Protein AF-A0A6P3RSS9-F1 (afdb_monomer_lite)

Secondary structure (DSSP, 8-state):
-GGGT-PPPPTT-----------SS-PPPPPHHHHHHS-----PPPPHHHHHHHHHHH-TTS-HHHHHHHHHHHHHHTSHHHHHTTPPPP-GGGHHHHHHHHHHT-

InterPro domains:
  IPR039891 von Willebrand factor A domain-containing protein 8 [PTHR21610] (2-103)

Organism: Pteropus vampyrus (NCBI:txid132908)

Structure (mmCIF, N/CA/C/O backbone):
data_AF-A0A6P3RSS9-F1
#
_entry.id   AF-A0A6P3RSS9-F1
#
loop_
_atom_site.group_PDB
_atom_site.id
_atom_site.type_symbol
_atom_site.label_atom_id
_atom_site.label_alt_id
_atom_site.label_comp_id
_atom_site.label_asym_id
_atom_site.label_entity_id
_atom_site.label_seq_id
_atom_site.pdbx_PDB_ins_code
_atom_site.Cartn_x
_atom_site.Cartn_y
_atom_site.Cartn_z
_atom_site.occupancy
_atom_site.B_iso_or_equiv
_atom_site.auth_seq_id
_atom_site.auth_comp_id
_atom_site.auth_asym_id
_atom_site.auth_atom_id
_atom_site.pdbx_PDB_model_num
ATOM 1 N N . MET A 1 1 ? 21.535 -13.529 -32.624 1.00 48.41 1 MET A N 1
ATOM 2 C CA . MET A 1 1 ? 20.374 -13.160 -31.778 1.00 48.41 1 MET A CA 1
ATOM 3 C C . MET A 1 1 ? 19.740 -14.406 -31.150 1.00 48.41 1 MET A C 1
ATOM 5 O O . MET A 1 1 ? 19.185 -14.305 -30.065 1.00 48.41 1 MET A O 1
ATOM 9 N N . ASP A 1 2 ? 19.934 -15.583 -31.757 1.00 52.97 2 ASP A N 1
ATOM 10 C CA . ASP A 1 2 ? 19.407 -16.883 -31.299 1.00 52.97 2 ASP A CA 1
ATOM 11 C C . ASP A 1 2 ? 20.039 -17.417 -30.011 1.00 52.97 2 ASP A C 1
ATOM 13 O O . ASP A 1 2 ? 19.403 -18.147 -29.263 1.00 52.97 2 ASP A O 1
ATOM 17 N N . ALA A 1 3 ? 21.266 -17.003 -29.686 1.00 69.69 3 ALA A N 1
ATOM 18 C CA . ALA A 1 3 ? 21.921 -17.432 -28.452 1.00 69.69 3 ALA A CA 1
ATOM 19 C C . ALA A 1 3 ? 21.234 -16.899 -27.172 1.00 69.69 3 ALA A C 1
ATOM 21 O O . ALA A 1 3 ? 21.531 -17.385 -26.087 1.00 69.69 3 ALA A O 1
ATOM 22 N N . TRP A 1 4 ? 20.391 -15.857 -27.274 1.00 71.75 4 TRP A N 1
ATOM 23 C CA . TRP A 1 4 ? 19.804 -15.143 -26.123 1.00 71.75 4 TRP A CA 1
ATOM 24 C C . TRP A 1 4 ? 18.262 -15.227 -26.087 1.00 71.75 4 TRP A C 1
ATOM 26 O O . TRP A 1 4 ? 17.649 -14.615 -25.218 1.00 71.75 4 TRP A O 1
ATOM 36 N N . ASN A 1 5 ? 17.629 -15.968 -27.013 1.00 79.25 5 ASN A N 1
ATOM 37 C CA . ASN A 1 5 ? 16.167 -16.155 -27.103 1.00 79.25 5 ASN A CA 1
ATOM 38 C C . ASN A 1 5 ? 15.337 -14.853 -27.035 1.00 79.25 5 ASN A C 1
ATOM 40 O O . ASN A 1 5 ? 14.249 -14.817 -26.462 1.00 79.25 5 ASN A O 1
ATOM 44 N N . ILE A 1 6 ? 15.838 -13.765 -27.624 1.00 82.19 6 ILE A N 1
ATOM 45 C CA . ILE A 1 6 ? 15.127 -12.482 -27.644 1.00 82.19 6 ILE A CA 1
ATOM 46 C C . ILE A 1 6 ? 14.111 -12.502 -28.788 1.00 82.19 6 ILE A C 1
ATOM 48 O O . ILE A 1 6 ? 14.485 -12.460 -29.959 1.00 82.19 6 ILE A O 1
ATOM 52 N N . VAL A 1 7 ? 12.825 -12.546 -28.442 1.00 85.25 7 VAL A N 1
ATOM 53 C CA . VAL A 1 7 ? 11.706 -12.550 -29.397 1.00 85.25 7 VAL A CA 1
ATOM 54 C C . VAL A 1 7 ? 11.046 -11.171 -29.436 1.00 85.25 7 VAL A C 1
ATOM 56 O O . VAL A 1 7 ? 10.995 -10.463 -28.428 1.00 85.25 7 VAL A O 1
ATOM 59 N N . ARG A 1 8 ? 10.529 -10.773 -30.606 1.00 86.81 8 ARG A N 1
ATOM 60 C CA . ARG A 1 8 ? 9.741 -9.540 -30.748 1.00 86.81 8 ARG A CA 1
ATOM 61 C C . ARG A 1 8 ? 8.528 -9.591 -29.815 1.00 86.81 8 ARG A C 1
ATOM 63 O O . ARG A 1 8 ? 7.747 -10.537 -29.860 1.00 86.81 8 ARG A O 1
ATOM 70 N N . VAL A 1 9 ? 8.367 -8.553 -29.000 1.00 87.69 9 VAL A N 1
ATOM 71 C CA . VAL A 1 9 ? 7.254 -8.434 -28.057 1.00 87.69 9 VAL A CA 1
ATOM 72 C C . VAL A 1 9 ? 6.036 -7.775 -28.713 1.00 87.69 9 VAL A C 1
ATOM 74 O O . VAL A 1 9 ? 6.163 -7.037 -29.691 1.00 87.69 9 VAL A O 1
ATOM 77 N N . SER A 1 10 ? 4.849 -8.055 -28.174 1.00 93.00 10 SER A N 1
ATOM 78 C CA . SER A 1 10 ? 3.605 -7.376 -28.548 1.00 93.00 10 SER A CA 1
ATOM 79 C C . SER A 1 10 ? 3.674 -5.876 -28.255 1.00 93.00 10 SER A C 1
ATOM 81 O O . SER A 1 10 ? 4.215 -5.465 -27.230 1.00 93.00 10 SER A O 1
ATOM 83 N N . GLU A 1 11 ? 3.048 -5.063 -29.106 1.00 92.88 11 GLU A N 1
ATOM 84 C CA . GLU A 1 11 ? 2.925 -3.609 -28.908 1.00 92.88 11 GLU A CA 1
ATOM 85 C C . GLU A 1 11 ? 2.118 -3.249 -27.649 1.00 92.88 11 GLU A C 1
ATOM 87 O O . GLU A 1 11 ? 2.303 -2.182 -27.074 1.00 92.88 11 GLU A O 1
ATOM 92 N N . ASN A 1 12 ? 1.273 -4.167 -27.167 1.00 94.38 12 ASN A N 1
ATOM 93 C CA . ASN A 1 12 ? 0.466 -3.986 -25.956 1.00 94.38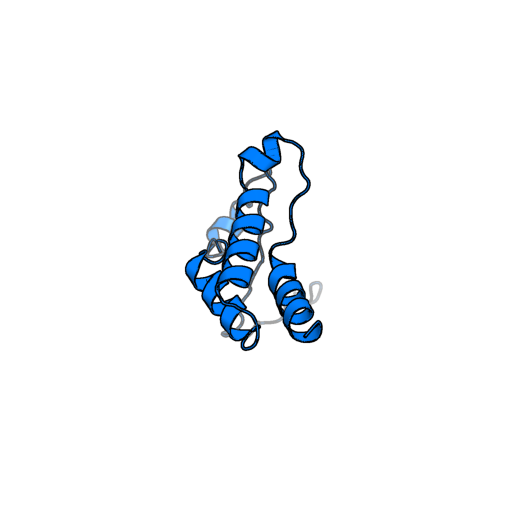 12 ASN A CA 1
ATOM 94 C C . ASN A 1 12 ? 1.150 -4.488 -24.674 1.00 94.38 12 ASN A C 1
ATOM 96 O O . ASN A 1 12 ? 0.522 -4.535 -23.614 1.00 94.38 12 ASN A O 1
ATOM 100 N N . PHE A 1 13 ? 2.411 -4.908 -24.748 1.00 92.19 13 PHE A N 1
ATOM 101 C CA . PHE A 1 13 ? 3.127 -5.426 -23.591 1.00 92.19 13 PHE A CA 1
ATOM 102 C C . PHE A 1 13 ? 3.447 -4.316 -22.586 1.00 92.19 13 PHE A C 1
ATOM 104 O O . PHE A 1 13 ? 4.004 -3.277 -22.937 1.00 92.19 13 PHE A O 1
ATOM 111 N N . ARG A 1 14 ? 3.108 -4.548 -21.314 1.00 91.88 14 ARG A N 1
ATOM 112 C CA . ARG A 1 14 ? 3.363 -3.617 -20.208 1.00 91.88 14 ARG A CA 1
ATOM 113 C C . ARG A 1 14 ? 4.172 -4.312 -19.123 1.00 91.88 14 ARG A C 1
ATOM 115 O O . ARG A 1 14 ? 3.896 -5.459 -18.787 1.00 91.88 14 ARG A O 1
ATOM 122 N N . VAL A 1 15 ? 5.130 -3.591 -18.548 1.00 89.94 15 VAL A N 1
ATOM 123 C CA . VAL A 1 15 ? 5.926 -4.051 -17.404 1.00 89.94 15 VAL A CA 1
ATOM 124 C C . VAL A 1 15 ? 5.503 -3.258 -16.176 1.00 89.94 15 VAL A C 1
ATOM 126 O O . VAL A 1 15 ? 5.512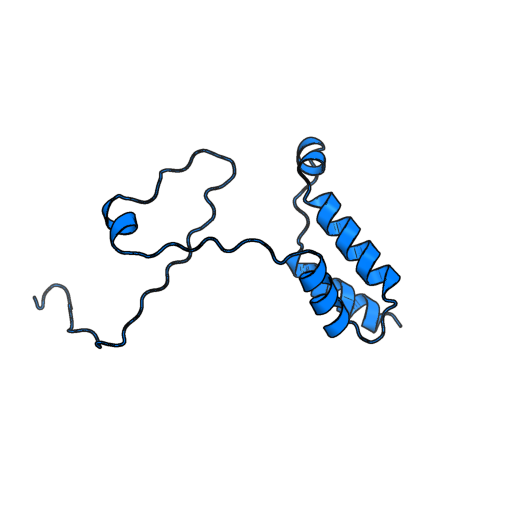 -2.029 -16.204 1.00 89.94 15 VAL A O 1
ATOM 129 N N . ILE A 1 16 ? 5.148 -3.959 -15.101 1.00 89.94 16 ILE A N 1
ATOM 130 C CA . ILE A 1 16 ? 4.887 -3.372 -13.784 1.00 89.94 16 ILE A CA 1
ATOM 131 C C . ILE A 1 16 ? 5.944 -3.922 -12.835 1.00 89.94 16 ILE A C 1
ATOM 133 O O . ILE A 1 16 ? 6.097 -5.135 -12.713 1.00 89.94 16 ILE A O 1
ATOM 137 N N . ALA A 1 17 ? 6.673 -3.028 -12.177 1.00 86.25 17 ALA A N 1
ATOM 138 C CA . ALA A 1 17 ? 7.629 -3.375 -11.138 1.00 86.25 17 ALA A CA 1
ATOM 139 C C . ALA A 1 17 ? 7.114 -2.847 -9.795 1.00 86.25 17 ALA A C 1
ATOM 141 O O . ALA A 1 17 ? 6.688 -1.696 -9.707 1.00 86.25 17 ALA A O 1
ATOM 142 N N . LEU A 1 18 ? 7.155 -3.683 -8.758 1.00 83.56 18 LEU A N 1
ATOM 143 C CA . LEU A 1 18 ? 6.869 -3.268 -7.388 1.00 83.56 18 LEU A CA 1
ATOM 144 C C . LEU A 1 18 ? 8.188 -2.881 -6.726 1.00 83.56 18 LEU A C 1
ATOM 146 O O . LEU A 1 18 ? 9.043 -3.732 -6.483 1.00 83.56 18 LEU A O 1
ATOM 150 N N . GLY A 1 19 ? 8.363 -1.588 -6.466 1.00 74.56 19 GLY A N 1
ATOM 151 C CA . GLY A 1 19 ? 9.442 -1.127 -5.606 1.00 74.56 19 GLY A CA 1
ATOM 152 C C . GLY A 1 19 ? 9.114 -1.507 -4.169 1.00 74.56 19 GLY A C 1
ATOM 153 O O . GLY A 1 19 ? 8.044 -1.163 -3.671 1.00 74.56 19 GLY A O 1
ATOM 154 N N . LEU A 1 20 ? 10.020 -2.209 -3.493 1.00 67.06 20 LEU A N 1
ATOM 155 C CA . LEU A 1 20 ? 9.940 -2.271 -2.041 1.00 67.06 20 LEU A CA 1
ATOM 156 C C . LEU A 1 20 ? 10.233 -0.861 -1.522 1.00 67.06 20 LEU A C 1
ATOM 158 O O . LEU A 1 20 ? 11.206 -0.257 -1.989 1.00 67.06 20 LEU A O 1
ATOM 162 N N . PRO A 1 21 ? 9.440 -0.324 -0.577 1.00 60.91 21 PRO A N 1
ATOM 163 C CA . PRO A 1 21 ? 9.896 0.829 0.170 1.00 60.91 21 PRO A CA 1
ATOM 164 C C . PRO A 1 21 ? 11.232 0.418 0.779 1.00 60.91 21 PRO A C 1
ATOM 166 O O . PRO A 1 21 ? 11.307 -0.518 1.580 1.00 60.91 21 PRO A O 1
ATOM 169 N N . VAL A 1 22 ? 12.306 1.063 0.326 1.00 56.88 22 VAL A N 1
ATOM 170 C CA . VAL A 1 22 ? 13.594 0.961 0.998 1.00 56.88 22 VAL A CA 1
ATOM 171 C C . VAL A 1 22 ? 13.295 1.241 2.473 1.00 56.88 22 VAL A C 1
ATOM 173 O O . VAL A 1 22 ? 12.568 2.199 2.756 1.00 56.88 22 VAL A O 1
ATOM 176 N N . PRO A 1 23 ? 13.726 0.377 3.409 1.00 54.72 23 PRO A N 1
ATOM 177 C CA . PRO A 1 23 ? 13.356 0.525 4.809 1.00 54.72 23 PRO A CA 1
ATOM 178 C C . PRO A 1 23 ? 13.811 1.895 5.337 1.00 54.72 23 PRO A C 1
ATOM 180 O O . PRO A 1 23 ? 14.510 2.640 4.659 1.00 54.72 23 PRO A O 1
ATOM 183 N N . ARG A 1 24 ? 13.488 2.213 6.595 1.00 54.47 24 ARG A N 1
ATOM 184 C CA . ARG A 1 24 ? 13.943 3.421 7.324 1.00 54.47 24 ARG A CA 1
ATOM 185 C C . ARG A 1 24 ? 15.487 3.609 7.388 1.00 54.47 24 ARG A C 1
ATOM 187 O O . ARG A 1 24 ? 15.960 4.474 8.116 1.00 54.47 24 ARG A O 1
ATOM 194 N N . TYR A 1 25 ? 16.267 2.807 6.660 1.00 53.22 25 TYR A N 1
ATOM 195 C CA . TYR A 1 25 ? 17.723 2.808 6.541 1.00 53.22 25 TYR A CA 1
ATOM 196 C C . TYR A 1 25 ? 18.126 3.194 5.114 1.00 53.22 25 TYR A C 1
ATOM 198 O O . TYR A 1 25 ? 17.429 2.843 4.165 1.00 53.22 25 TYR A O 1
ATOM 206 N N . SER A 1 26 ? 19.250 3.892 4.935 1.00 50.34 26 SER A N 1
ATOM 207 C CA . SER A 1 26 ? 19.671 4.355 3.608 1.00 50.34 26 SER A CA 1
ATOM 208 C C . SER A 1 26 ? 19.901 3.176 2.658 1.00 50.34 26 SER A C 1
ATOM 210 O O . SER A 1 26 ? 20.905 2.471 2.758 1.00 50.34 26 SER A O 1
ATOM 212 N N . GLY A 1 27 ? 18.976 2.953 1.733 1.00 59.53 27 GLY A N 1
ATOM 213 C CA . GLY A 1 27 ? 19.212 2.096 0.578 1.00 59.53 27 GLY A CA 1
ATOM 214 C C . GLY A 1 27 ? 19.742 2.892 -0.602 1.00 59.53 27 GLY A C 1
ATOM 215 O O . GLY A 1 27 ? 19.685 4.123 -0.637 1.00 59.53 27 GLY A O 1
ATOM 216 N N . ASN A 1 28 ? 20.256 2.162 -1.586 1.00 59.72 28 ASN A N 1
ATOM 217 C CA . ASN A 1 28 ? 20.732 2.760 -2.821 1.00 59.72 28 ASN A CA 1
ATOM 218 C C . ASN A 1 28 ? 19.540 3.269 -3.646 1.00 59.72 28 ASN A C 1
ATOM 220 O O . ASN A 1 28 ? 18.531 2.565 -3.759 1.00 59.72 28 ASN A O 1
ATOM 224 N N . PRO A 1 29 ? 19.632 4.476 -4.228 1.00 64.00 29 PRO A N 1
ATOM 225 C CA . PRO A 1 29 ? 18.609 4.961 -5.137 1.00 64.00 29 PRO A CA 1
ATOM 226 C C . PRO A 1 29 ? 18.490 4.026 -6.343 1.00 64.00 29 PRO A C 1
ATOM 228 O O . PRO A 1 29 ? 19.453 3.368 -6.733 1.00 64.00 29 PRO A O 1
ATOM 231 N N . LEU A 1 30 ? 17.306 4.010 -6.956 1.00 65.69 30 LEU A N 1
ATOM 232 C CA . LEU A 1 30 ? 17.060 3.265 -8.187 1.00 65.69 30 LEU A CA 1
ATOM 233 C C . LEU A 1 30 ? 18.115 3.630 -9.250 1.00 65.69 30 LEU A C 1
ATOM 235 O O . LEU A 1 30 ? 18.401 4.817 -9.456 1.00 65.69 30 LEU A O 1
ATOM 239 N N . ASP A 1 31 ? 18.663 2.622 -9.931 1.00 68.62 31 ASP A N 1
ATOM 240 C CA . ASP A 1 31 ? 19.720 2.815 -10.923 1.00 68.62 31 ASP A CA 1
ATOM 241 C C . ASP A 1 31 ? 19.291 3.809 -12.024 1.00 68.62 31 ASP A C 1
ATOM 243 O O . ASP A 1 31 ? 18.137 3.778 -12.476 1.00 68.62 31 ASP A O 1
ATOM 247 N N . PRO A 1 32 ? 20.202 4.679 -12.516 1.00 68.06 32 PRO A N 1
ATOM 248 C CA . PRO A 1 32 ? 19.913 5.652 -13.572 1.00 68.06 32 PRO A CA 1
ATOM 249 C C . PRO A 1 32 ? 19.097 5.124 -14.772 1.00 68.06 32 PRO A C 1
ATOM 251 O O . PRO A 1 32 ? 18.156 5.814 -15.166 1.00 68.06 32 PRO A O 1
ATOM 254 N N . PRO A 1 33 ? 19.371 3.928 -15.342 1.00 71.50 33 PRO A N 1
ATOM 255 C CA . PRO A 1 33 ? 18.574 3.378 -16.441 1.00 71.50 33 PRO A CA 1
ATOM 256 C C . PRO A 1 33 ? 17.139 2.995 -16.064 1.00 71.50 33 PRO A C 1
ATOM 258 O O . PRO A 1 33 ? 16.286 2.981 -16.944 1.00 71.50 33 PRO A O 1
ATOM 261 N N . LEU A 1 34 ? 16.846 2.676 -14.801 1.00 68.62 34 LEU A N 1
ATOM 262 C CA . LEU A 1 34 ? 15.483 2.350 -14.374 1.00 68.62 34 LEU A CA 1
ATOM 263 C C . LEU A 1 34 ? 14.667 3.618 -14.112 1.00 68.62 34 LEU A C 1
ATOM 265 O O . LEU A 1 34 ? 13.493 3.665 -14.474 1.00 68.62 34 LEU A O 1
ATOM 269 N N . ARG A 1 35 ? 15.303 4.675 -13.588 1.00 69.12 35 ARG A N 1
ATOM 270 C CA . ARG A 1 35 ? 14.651 5.976 -13.341 1.00 69.12 35 ARG A CA 1
ATOM 271 C C . ARG A 1 35 ? 14.133 6.657 -14.607 1.00 69.12 35 ARG A C 1
ATOM 273 O O . ARG A 1 35 ? 13.182 7.421 -14.523 1.00 69.12 35 ARG A O 1
ATOM 280 N N . SER A 1 36 ? 14.754 6.409 -15.762 1.00 76.06 36 SER A N 1
ATOM 281 C CA . SER A 1 36 ? 14.328 6.992 -17.043 1.00 76.06 36 SER A CA 1
ATOM 282 C C . SER A 1 36 ? 13.392 6.095 -17.855 1.00 76.06 36 SER A C 1
ATOM 284 O O . SER A 1 36 ? 12.713 6.587 -18.754 1.00 76.06 36 SER A O 1
ATOM 286 N N . ARG A 1 37 ? 13.352 4.786 -17.569 1.00 85.00 37 ARG A N 1
ATOM 287 C CA . ARG A 1 37 ? 12.551 3.805 -18.323 1.00 85.00 37 ARG A CA 1
ATOM 288 C C . ARG A 1 37 ? 11.201 3.497 -17.687 1.00 85.00 37 ARG A C 1
ATOM 290 O O . ARG A 1 37 ? 10.310 3.028 -18.388 1.00 85.00 37 ARG A O 1
ATOM 297 N N . PHE A 1 38 ? 11.050 3.750 -16.390 1.00 83.75 38 PHE A N 1
ATOM 298 C CA . PHE A 1 38 ? 9.808 3.524 -15.663 1.00 83.75 38 PHE A CA 1
ATOM 299 C C . PHE A 1 38 ? 9.197 4.841 -15.203 1.00 83.75 38 PHE A C 1
ATOM 301 O O . PHE A 1 38 ? 9.892 5.744 -14.745 1.00 83.75 38 PHE A O 1
ATOM 308 N N . GLN A 1 39 ? 7.872 4.919 -15.283 1.00 84.69 39 GLN A N 1
ATOM 309 C CA . GLN A 1 39 ? 7.111 5.915 -14.541 1.00 84.69 39 GLN A CA 1
ATOM 310 C C . GLN A 1 39 ? 6.892 5.376 -13.129 1.00 84.69 39 GLN A C 1
ATOM 312 O O . GLN A 1 39 ? 6.314 4.302 -12.959 1.00 84.69 39 GLN A O 1
ATOM 317 N N . ALA A 1 40 ? 7.376 6.103 -12.126 1.00 83.19 40 ALA A N 1
ATOM 318 C CA . ALA A 1 40 ? 7.166 5.756 -10.730 1.00 83.19 40 ALA A CA 1
ATOM 319 C C . ALA A 1 40 ? 5.895 6.432 -10.207 1.00 83.19 40 ALA A C 1
ATOM 321 O O . ALA A 1 40 ? 5.642 7.606 -10.484 1.00 83.19 40 ALA A O 1
ATOM 322 N N . ARG A 1 41 ? 5.107 5.684 -9.437 1.00 83.75 41 ARG A N 1
ATOM 323 C CA . ARG A 1 41 ? 3.980 6.211 -8.675 1.00 83.75 41 ARG A CA 1
ATOM 324 C C . ARG A 1 41 ? 4.075 5.680 -7.257 1.00 83.75 41 ARG A C 1
ATOM 326 O O . ARG A 1 41 ? 4.058 4.467 -7.063 1.00 83.75 41 ARG A O 1
ATOM 333 N N . ASP A 1 42 ? 4.100 6.593 -6.297 1.00 81.94 42 ASP A N 1
ATOM 334 C CA . ASP A 1 42 ? 4.016 6.232 -4.890 1.00 81.94 42 ASP A CA 1
ATOM 335 C C . ASP A 1 42 ? 2.571 5.877 -4.536 1.00 81.94 42 ASP A C 1
ATOM 337 O O . ASP A 1 42 ? 1.621 6.599 -4.864 1.00 81.94 42 ASP A O 1
ATOM 341 N N . ILE A 1 43 ? 2.407 4.724 -3.892 1.00 82.62 43 ILE A N 1
ATOM 342 C CA . ILE A 1 43 ? 1.127 4.250 -3.376 1.00 82.62 43 ILE A CA 1
ATOM 343 C C . ILE A 1 43 ? 1.183 4.409 -1.863 1.00 82.62 43 ILE A C 1
ATOM 345 O O . ILE A 1 43 ? 1.878 3.667 -1.172 1.00 82.62 43 ILE A O 1
ATOM 349 N N . TYR A 1 44 ? 0.468 5.412 -1.364 1.00 78.69 44 TYR A N 1
ATOM 350 C CA . TYR A 1 44 ? 0.318 5.630 0.067 1.00 78.69 44 TYR A CA 1
ATOM 351 C C . TYR A 1 44 ? -0.702 4.662 0.661 1.00 78.69 44 TYR A C 1
ATOM 353 O O . TYR A 1 44 ? -1.553 4.111 -0.043 1.00 78.69 44 TYR A O 1
ATOM 361 N N . TYR A 1 45 ? -0.628 4.492 1.979 1.00 77.94 45 TYR A N 1
ATOM 362 C CA . TYR A 1 45 ? -1.656 3.783 2.727 1.00 77.94 45 TYR A CA 1
ATOM 363 C C . TYR A 1 45 ? -3.031 4.424 2.516 1.00 77.94 45 TYR A C 1
ATOM 365 O O . TYR A 1 45 ? -3.153 5.640 2.344 1.00 77.94 45 TYR A O 1
ATOM 373 N N . LEU A 1 46 ? -4.061 3.580 2.546 1.00 84.50 46 LEU A N 1
ATOM 374 C CA . LEU A 1 46 ? -5.449 3.999 2.416 1.00 84.50 46 LEU A CA 1
ATOM 375 C C . LEU A 1 46 ? -5.798 5.001 3.541 1.00 84.50 46 LEU A C 1
ATOM 377 O O . LEU A 1 46 ? -5.497 4.711 4.702 1.00 84.50 46 LEU A O 1
ATOM 381 N N . PRO A 1 47 ? -6.404 6.167 3.241 1.00 87.00 47 PRO A N 1
ATOM 382 C CA . PRO A 1 47 ? -6.794 7.138 4.260 1.00 87.00 47 PRO A CA 1
ATOM 383 C C . PRO A 1 47 ? -7.737 6.536 5.306 1.00 87.00 47 PRO A C 1
ATOM 385 O O . PRO A 1 47 ? -8.536 5.655 4.994 1.00 87.00 47 PRO A O 1
ATOM 388 N N . PHE A 1 48 ? -7.712 7.076 6.529 1.00 87.12 48 PHE A N 1
ATOM 389 C CA . PHE A 1 48 ? -8.530 6.583 7.647 1.00 87.12 48 PHE A CA 1
ATOM 390 C C . PHE A 1 48 ? -10.020 6.461 7.292 1.00 87.12 48 PHE A C 1
ATOM 392 O O . PHE A 1 48 ? -10.666 5.475 7.631 1.00 87.12 48 PHE A O 1
ATOM 399 N N . LYS A 1 49 ? -10.568 7.455 6.581 1.00 89.00 49 LYS A N 1
ATOM 400 C CA . LYS A 1 49 ? -11.976 7.466 6.164 1.00 89.00 49 LYS A CA 1
ATOM 401 C C . LYS A 1 49 ? -12.306 6.285 5.247 1.00 89.00 49 LYS A C 1
ATOM 403 O O . LYS A 1 49 ? -13.291 5.592 5.482 1.00 89.00 49 LYS A O 1
ATOM 408 N N . ASP A 1 50 ? -11.464 6.048 4.250 1.00 89.94 50 ASP A N 1
ATOM 409 C CA . ASP A 1 50 ? -11.679 5.004 3.250 1.00 89.94 50 ASP A CA 1
ATOM 410 C C . ASP A 1 50 ? -11.438 3.611 3.862 1.00 89.94 50 ASP A C 1
ATOM 412 O O . ASP A 1 50 ? -12.153 2.659 3.558 1.00 89.94 50 ASP A O 1
ATOM 416 N N . GLN A 1 51 ? -10.482 3.492 4.796 1.00 89.06 51 GLN A N 1
ATOM 417 C CA . GLN A 1 51 ? -10.297 2.286 5.615 1.00 89.06 51 GLN A CA 1
ATOM 418 C C . GLN A 1 51 ? -11.534 1.984 6.462 1.00 89.06 51 GLN A C 1
ATOM 420 O O . GLN A 1 51 ? -11.956 0.833 6.548 1.00 89.06 51 GLN A O 1
ATOM 425 N N . LEU A 1 52 ? -12.129 3.005 7.079 1.00 89.06 52 LEU A N 1
ATOM 426 C CA . LEU A 1 52 ? -13.322 2.846 7.902 1.00 89.06 52 LEU A CA 1
ATOM 427 C C . LEU A 1 52 ? -14.527 2.400 7.062 1.00 89.06 52 LEU A C 1
ATOM 429 O O . LEU A 1 52 ? -15.240 1.482 7.460 1.00 89.06 52 LEU A O 1
ATOM 433 N N . GLU A 1 53 ? -14.718 3.000 5.886 1.00 89.94 53 GLU A N 1
ATOM 434 C CA . GLU A 1 53 ? -15.769 2.614 4.938 1.00 89.94 53 GLU A CA 1
ATOM 435 C C . GLU A 1 53 ? -15.602 1.162 4.463 1.00 89.94 53 GLU A C 1
ATOM 437 O O . GLU A 1 53 ? -16.566 0.391 4.461 1.00 89.94 53 GLU A O 1
ATOM 442 N N . LEU A 1 54 ? -14.364 0.744 4.172 1.00 88.81 54 LEU A N 1
ATOM 443 C CA . LEU A 1 54 ? -14.050 -0.646 3.849 1.00 88.81 54 LEU A CA 1
ATOM 444 C C . LEU A 1 54 ? -14.406 -1.586 5.010 1.00 88.81 54 LEU A C 1
ATOM 446 O O . LEU A 1 54 ? -15.091 -2.586 4.800 1.00 88.81 54 LEU A O 1
ATOM 450 N N . LEU A 1 55 ? -13.998 -1.267 6.240 1.00 87.50 55 LEU A N 1
ATOM 451 C CA . LEU A 1 55 ? -14.287 -2.107 7.407 1.00 87.50 55 LEU A CA 1
ATOM 452 C C . LEU A 1 55 ? -15.790 -2.180 7.716 1.00 87.50 55 LEU A C 1
ATOM 454 O O . LEU A 1 55 ? -16.279 -3.241 8.106 1.00 87.50 55 LEU A O 1
ATOM 458 N N . TYR A 1 56 ? -16.543 -1.100 7.487 1.00 88.56 56 TYR A N 1
ATOM 459 C CA . TYR A 1 56 ? -18.005 -1.120 7.578 1.00 88.56 56 TYR A CA 1
ATOM 460 C C . TYR A 1 56 ? -18.642 -2.029 6.525 1.00 88.56 56 TYR A C 1
ATOM 462 O O . TYR A 1 56 ? -19.573 -2.762 6.856 1.00 88.56 56 TYR A O 1
ATOM 470 N N . SER A 1 57 ? -18.116 -2.054 5.295 1.00 86.19 57 SER A N 1
ATOM 471 C CA . SER A 1 57 ? -18.603 -2.973 4.255 1.00 86.19 57 SER A CA 1
ATOM 472 C C . SER A 1 57 ? -18.371 -4.451 4.604 1.00 86.19 57 SER A C 1
ATOM 474 O O . SER A 1 57 ? -19.196 -5.302 4.278 1.00 86.19 57 SER A O 1
ATOM 476 N N . VAL A 1 58 ? -17.285 -4.759 5.322 1.00 85.75 58 VAL A N 1
ATOM 477 C CA . VAL A 1 58 ? -16.950 -6.120 5.774 1.00 85.75 58 VAL A CA 1
ATOM 478 C C . VAL A 1 58 ? -17.780 -6.532 6.998 1.00 85.75 58 VAL A C 1
ATOM 480 O O . VAL A 1 58 ? -18.107 -7.707 7.161 1.00 85.75 58 VAL A O 1
ATOM 483 N N . GLY A 1 59 ? -18.125 -5.578 7.867 1.00 78.19 59 GLY A N 1
ATOM 484 C CA . GLY A 1 59 ? -18.715 -5.816 9.185 1.00 78.19 59 GLY A CA 1
ATOM 485 C C . GLY A 1 59 ? -20.137 -5.288 9.372 1.00 78.19 59 GLY A C 1
ATOM 486 O O . GLY A 1 59 ? -20.391 -4.632 10.380 1.00 78.19 59 GLY A O 1
ATOM 487 N N . ALA A 1 60 ? -21.075 -5.594 8.468 1.00 73.44 60 ALA A N 1
ATOM 488 C CA . ALA A 1 60 ? -22.444 -5.045 8.492 1.00 73.44 60 ALA A CA 1
ATOM 489 C C . ALA A 1 60 ? -23.234 -5.271 9.808 1.00 73.44 60 ALA A C 1
ATOM 491 O O . ALA A 1 60 ? -24.173 -4.535 10.097 1.00 73.44 60 ALA A O 1
ATOM 492 N N . ASN A 1 61 ? -22.853 -6.265 10.623 1.00 77.00 61 ASN A N 1
ATOM 493 C CA . ASN A 1 61 ? -23.539 -6.636 11.872 1.00 77.00 61 ASN A CA 1
ATOM 494 C C . ASN A 1 61 ? -22.835 -6.161 13.166 1.00 77.00 61 ASN A C 1
ATOM 496 O O . ASN A 1 61 ? -23.304 -6.474 14.273 1.00 77.00 61 ASN A O 1
ATOM 500 N N . VAL A 1 62 ? -21.714 -5.439 13.053 1.00 81.06 62 VAL A N 1
ATOM 501 C CA . VAL A 1 62 ? -20.912 -4.933 14.184 1.00 81.06 62 VAL A CA 1
ATOM 502 C C . VAL A 1 62 ? -21.242 -3.459 14.438 1.00 81.06 62 VAL A C 1
ATOM 504 O O . VAL A 1 62 ? -21.556 -2.725 13.506 1.00 81.06 62 VAL A O 1
ATOM 507 N N . SER A 1 63 ? -21.189 -3.002 15.699 1.00 83.56 63 SER A N 1
ATOM 508 C CA . SER A 1 63 ? -21.418 -1.580 15.987 1.00 83.56 63 SER A CA 1
ATOM 509 C C . SER A 1 63 ? -20.329 -0.712 15.353 1.00 83.56 63 SER A C 1
ATOM 511 O O . SER A 1 63 ? -19.133 -1.016 15.424 1.00 83.56 63 SER A O 1
ATOM 513 N N . THR A 1 64 ? -20.752 0.395 14.748 1.00 84.12 64 THR A N 1
ATOM 514 C CA . THR A 1 64 ? -19.876 1.341 14.043 1.00 84.12 64 THR A CA 1
ATOM 515 C C . THR A 1 64 ? -18.805 1.940 14.957 1.00 84.12 64 THR A C 1
ATOM 517 O O . THR A 1 64 ? -17.679 2.188 14.522 1.00 84.12 64 THR A O 1
ATOM 520 N N . GLU A 1 65 ? -19.136 2.102 16.238 1.00 88.00 65 GLU A N 1
ATOM 521 C CA . GLU A 1 65 ? -18.254 2.575 17.308 1.00 88.00 65 GLU A CA 1
ATOM 522 C C . GLU A 1 65 ? -17.083 1.619 17.557 1.00 88.00 65 GLU A C 1
ATOM 524 O O . GLU A 1 65 ? -15.937 2.060 17.622 1.00 88.00 65 GLU A O 1
ATOM 529 N N . LYS A 1 66 ? -17.338 0.304 17.645 1.00 86.88 66 LYS A N 1
ATOM 530 C CA . LYS A 1 66 ? -16.287 -0.694 17.903 1.00 86.88 66 LYS A CA 1
ATOM 531 C C . LYS A 1 66 ? -15.299 -0.783 16.747 1.00 86.88 66 LYS A C 1
ATOM 533 O O . LYS A 1 66 ? -14.096 -0.861 16.974 1.00 86.88 66 LYS A O 1
ATOM 538 N N . VAL A 1 67 ? -15.800 -0.743 15.513 1.00 87.94 67 VAL A N 1
ATOM 539 C CA . VAL A 1 67 ? -14.954 -0.751 14.310 1.00 87.94 67 VAL A CA 1
ATOM 540 C C . VAL A 1 67 ? -14.097 0.518 14.246 1.00 87.94 67 VAL A C 1
ATOM 542 O O . VAL A 1 67 ? -12.902 0.431 13.974 1.00 87.94 67 VAL A O 1
ATOM 545 N N . SER A 1 68 ? -14.669 1.682 14.578 1.00 89.62 68 SER A N 1
ATOM 546 C CA . SER A 1 68 ? -13.911 2.936 14.654 1.00 89.62 68 SER A CA 1
ATOM 547 C C . SER A 1 68 ? -12.833 2.899 15.739 1.00 89.62 68 SER A C 1
ATOM 549 O O . SER A 1 68 ? -11.701 3.289 15.469 1.00 89.62 68 SER A O 1
ATOM 551 N N . GLN A 1 69 ? -13.145 2.398 16.938 1.00 90.44 69 GLN A N 1
ATOM 552 C CA . GLN A 1 69 ? -12.169 2.257 18.024 1.00 90.44 69 GLN A CA 1
ATOM 553 C C . GLN A 1 69 ? -11.013 1.330 17.638 1.00 90.44 69 GLN A C 1
ATOM 555 O O . GLN A 1 69 ? -9.856 1.647 17.902 1.00 90.44 69 GLN A O 1
ATOM 560 N N . LEU A 1 70 ? -11.322 0.208 16.987 1.00 88.69 70 LEU A N 1
ATOM 561 C CA . LEU A 1 70 ? -10.335 -0.764 16.529 1.00 88.69 70 LEU A CA 1
ATOM 562 C C . LEU A 1 70 ? -9.405 -0.172 15.460 1.00 88.69 70 LEU A C 1
ATOM 564 O O . LEU A 1 70 ? -8.190 -0.348 15.557 1.00 88.69 70 LEU A O 1
ATOM 568 N N . LEU A 1 71 ? -9.942 0.585 14.497 1.00 89.62 71 LEU A N 1
ATOM 569 C CA . LEU A 1 71 ? -9.120 1.287 13.511 1.00 89.62 71 LEU A CA 1
ATOM 570 C C . LEU A 1 71 ? -8.248 2.364 14.175 1.00 89.62 71 LEU A C 1
ATOM 572 O O . LEU A 1 71 ? -7.040 2.376 13.962 1.00 89.62 71 LEU A O 1
ATOM 576 N N . SER A 1 72 ? -8.821 3.209 15.039 1.00 90.06 72 SER A N 1
ATOM 577 C CA . SER A 1 72 ? -8.078 4.246 15.773 1.00 90.06 72 SER A CA 1
ATOM 578 C C . SER A 1 72 ? -6.937 3.665 16.611 1.00 90.06 72 SER A C 1
ATOM 580 O O . SER A 1 72 ? -5.834 4.217 16.635 1.00 90.06 72 SER A O 1
ATOM 582 N N . PHE A 1 73 ? -7.175 2.527 17.266 1.00 88.38 73 PHE A N 1
ATOM 583 C CA . PHE A 1 73 ? -6.156 1.809 18.026 1.00 88.38 73 PHE A CA 1
ATOM 584 C C . PHE A 1 73 ? -5.019 1.322 17.123 1.00 88.38 73 PHE A C 1
ATOM 586 O O . PHE A 1 73 ? -3.854 1.600 17.402 1.00 88.38 73 PHE A O 1
ATOM 593 N N . ALA A 1 74 ? -5.347 0.657 16.014 1.00 87.94 74 ALA A N 1
ATOM 594 C CA . ALA A 1 74 ? -4.356 0.163 15.064 1.00 87.94 74 ALA A CA 1
ATOM 595 C C . ALA A 1 74 ? -3.524 1.296 14.443 1.00 87.94 74 ALA A C 1
ATOM 597 O O . ALA A 1 74 ? -2.305 1.182 14.353 1.00 87.94 74 ALA A O 1
ATOM 598 N N . THR A 1 75 ? -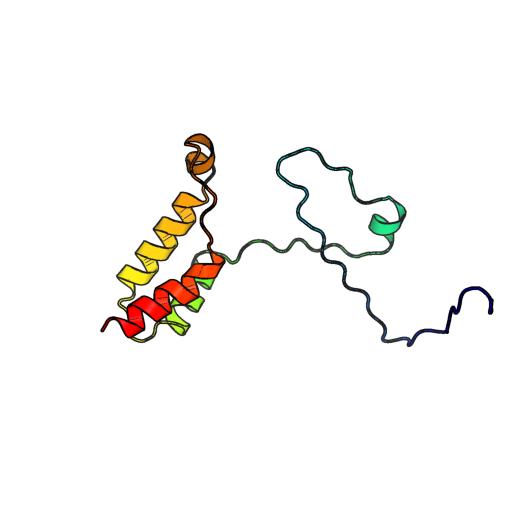4.152 2.418 14.076 1.00 85.81 75 THR A N 1
ATOM 599 C CA . THR A 1 75 ? -3.439 3.594 13.555 1.00 85.81 75 THR A CA 1
ATOM 600 C C . THR A 1 75 ? -2.504 4.196 14.606 1.00 85.81 75 THR A C 1
ATOM 602 O O . THR A 1 75 ? -1.369 4.540 14.284 1.00 85.81 75 THR A O 1
ATOM 605 N N . THR A 1 76 ? -2.938 4.265 15.870 1.00 86.44 76 THR A N 1
ATOM 606 C CA . THR A 1 76 ? -2.100 4.740 16.986 1.00 86.44 76 THR A CA 1
ATOM 607 C C . THR A 1 76 ? -0.903 3.817 17.222 1.00 86.44 76 THR A C 1
ATOM 609 O O . THR A 1 76 ? 0.208 4.285 17.441 1.00 86.44 76 THR A O 1
ATOM 612 N N . LEU A 1 77 ? -1.084 2.499 17.111 1.00 82.81 77 LEU A N 1
ATOM 613 C CA . LEU A 1 77 ? 0.013 1.532 17.231 1.00 82.81 77 LEU A CA 1
ATOM 614 C C . LEU A 1 77 ? 1.011 1.556 16.069 1.00 82.81 77 LEU A C 1
ATOM 616 O O . LEU A 1 77 ? 2.088 0.982 16.186 1.00 82.81 77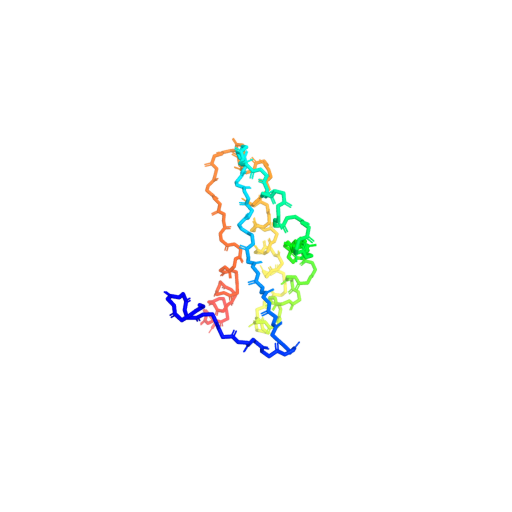 LEU A O 1
ATOM 620 N N . CYS A 1 78 ? 0.665 2.182 14.948 1.00 76.19 78 CYS A N 1
ATOM 621 C CA . CYS A 1 78 ? 1.573 2.372 13.821 1.00 76.19 78 CYS A CA 1
ATOM 622 C C . CYS A 1 78 ? 2.192 3.779 13.794 1.00 76.19 78 CYS A C 1
ATOM 624 O O . CYS A 1 78 ? 2.956 4.090 12.877 1.00 76.19 78 CYS A O 1
ATOM 626 N N . SER A 1 79 ? 1.880 4.630 14.779 1.00 78.94 79 SER A N 1
ATOM 627 C CA . SER A 1 79 ? 2.385 5.999 14.858 1.00 78.94 79 SER A CA 1
ATOM 628 C C . SER A 1 79 ? 3.871 6.044 15.234 1.00 78.94 79 SER A C 1
ATOM 630 O O . SER A 1 79 ? 4.445 5.078 15.745 1.00 78.94 79 SER A O 1
ATOM 632 N N . GLN A 1 80 ? 4.533 7.174 14.990 1.00 67.06 80 GLN A N 1
ATOM 633 C CA . GLN A 1 80 ? 5.969 7.312 15.245 1.00 67.06 80 GLN A CA 1
ATOM 634 C C . GLN A 1 80 ? 6.312 7.185 16.741 1.00 67.06 80 GLN A C 1
ATOM 636 O O . GLN A 1 80 ? 7.369 6.659 17.092 1.00 67.06 80 GLN A O 1
ATOM 641 N N . GLU A 1 81 ? 5.392 7.580 17.621 1.00 73.38 81 GLU A N 1
ATOM 642 C CA . GLU A 1 81 ? 5.516 7.471 19.075 1.00 73.38 81 GLU A CA 1
ATOM 643 C C . GLU A 1 81 ? 5.562 6.007 19.541 1.00 73.38 81 GLU A C 1
ATOM 645 O O . GLU A 1 81 ? 6.361 5.652 20.406 1.00 73.38 81 GLU A O 1
ATOM 650 N N . SER A 1 82 ? 4.769 5.126 18.923 1.00 67.25 82 SER A N 1
ATOM 651 C CA . SER A 1 82 ? 4.777 3.687 19.232 1.00 67.25 82 SER A CA 1
ATOM 652 C C . SER A 1 82 ? 6.115 3.021 18.878 1.00 67.25 82 SER A C 1
ATOM 654 O O . SER A 1 82 ? 6.612 2.171 19.620 1.00 67.25 82 SER A O 1
ATOM 656 N N . SER A 1 83 ? 6.749 3.477 17.788 1.00 66.56 83 SER A N 1
ATOM 657 C CA . SER A 1 83 ? 8.085 3.029 17.385 1.00 66.56 83 SER A CA 1
ATOM 658 C C . SER A 1 83 ? 9.151 3.463 18.397 1.00 66.56 83 SER A C 1
ATOM 660 O O . SER A 1 83 ? 10.107 2.724 18.616 1.00 66.56 83 SER A O 1
ATOM 662 N N . MET A 1 84 ? 8.989 4.629 19.038 1.00 71.50 84 MET A N 1
ATOM 663 C CA . MET A 1 84 ? 9.882 5.073 20.119 1.00 71.50 84 MET A CA 1
ATOM 664 C C . MET A 1 84 ? 9.716 4.242 21.395 1.00 71.50 84 MET A C 1
ATOM 666 O O . MET A 1 84 ? 10.683 4.059 22.129 1.00 71.50 84 MET A O 1
ATOM 670 N N . LEU A 1 85 ? 8.516 3.709 21.644 1.00 78.38 85 LEU A N 1
ATOM 671 C CA . LEU A 1 85 ? 8.237 2.816 22.773 1.00 78.38 85 LEU A CA 1
ATOM 672 C C . LEU A 1 85 ? 8.728 1.371 22.562 1.00 78.38 85 LEU A C 1
ATOM 674 O O . LEU A 1 85 ? 8.607 0.555 23.472 1.00 78.38 85 LEU A O 1
ATOM 678 N N . GLY A 1 86 ? 9.273 1.038 21.387 1.00 73.62 86 GLY A N 1
ATOM 679 C CA . GLY A 1 86 ? 9.749 -0.313 21.077 1.00 73.62 86 GLY A CA 1
ATOM 680 C C . GLY A 1 86 ? 8.630 -1.333 20.845 1.00 73.62 86 GLY A C 1
ATOM 681 O O . GLY A 1 86 ? 8.877 -2.537 20.917 1.00 73.62 86 GLY A O 1
ATOM 682 N N . LEU A 1 87 ? 7.403 -0.875 20.574 1.00 75.81 87 LEU A N 1
ATOM 683 C CA . LEU A 1 87 ? 6.301 -1.765 20.223 1.00 75.81 87 LEU A CA 1
ATOM 684 C C . LEU A 1 87 ? 6.509 -2.351 18.814 1.00 75.81 87 LEU A C 1
ATOM 686 O O . LEU A 1 87 ? 7.006 -1.657 17.920 1.00 75.81 87 LEU A O 1
ATOM 690 N N . PRO A 1 88 ? 6.142 -3.626 18.590 1.00 74.62 88 PRO A N 1
ATOM 691 C CA . PRO A 1 88 ? 6.214 -4.232 17.268 1.00 74.62 88 PRO A CA 1
ATOM 692 C C . PRO A 1 88 ? 5.199 -3.590 16.314 1.00 74.62 88 PRO A C 1
ATOM 694 O O . PRO A 1 88 ? 4.156 -3.092 16.739 1.00 74.62 88 PRO A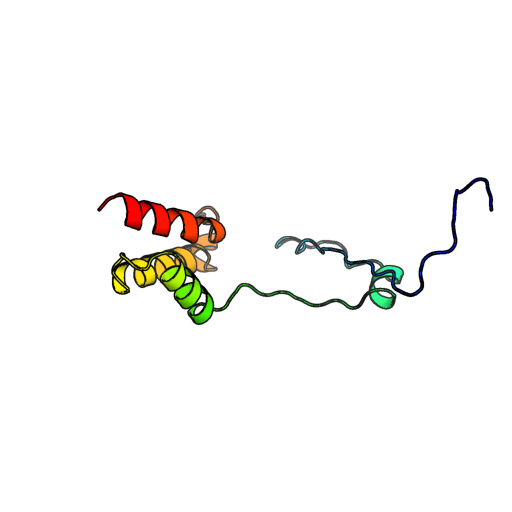 O 1
ATOM 697 N N . ASN A 1 89 ? 5.480 -3.650 15.009 1.00 69.12 89 ASN A N 1
ATOM 698 C CA . ASN A 1 89 ? 4.535 -3.182 13.994 1.00 69.12 89 ASN A CA 1
ATOM 699 C C . ASN A 1 89 ? 3.221 -3.967 14.090 1.00 69.12 89 ASN A C 1
ATOM 701 O O . ASN A 1 89 ? 3.219 -5.199 14.052 1.00 69.12 89 ASN A O 1
ATOM 705 N N . PHE A 1 90 ? 2.106 -3.245 14.173 1.00 79.88 90 PHE A N 1
ATOM 706 C CA . PHE A 1 90 ? 0.780 -3.843 14.166 1.00 79.88 90 PHE A CA 1
ATOM 707 C C . PHE A 1 90 ? 0.327 -4.156 12.723 1.00 79.88 90 PHE A C 1
ATOM 709 O O . PHE A 1 90 ? 0.453 -3.295 11.848 1.00 79.88 90 PHE A O 1
ATOM 716 N N . PRO A 1 91 ? -0.210 -5.360 12.439 1.00 80.31 91 PRO A N 1
ATOM 717 C CA . PRO A 1 91 ? -0.645 -5.732 11.095 1.00 80.31 91 PRO A CA 1
ATOM 718 C C . PRO A 1 91 ? -2.012 -5.110 10.761 1.00 80.31 91 PRO A C 1
ATOM 720 O O . PRO A 1 91 ? -3.060 -5.710 11.003 1.00 80.31 91 PRO A O 1
ATOM 723 N N . LEU A 1 92 ? -1.999 -3.908 10.175 1.00 79.88 92 LEU A N 1
ATOM 724 C CA . LEU A 1 92 ? -3.201 -3.197 9.705 1.00 79.88 92 LEU A CA 1
ATOM 725 C C . LEU A 1 92 ? -4.019 -4.006 8.681 1.00 79.88 92 LEU A C 1
ATOM 727 O O . LEU A 1 92 ? -5.245 -3.924 8.668 1.00 79.88 92 LEU A O 1
ATOM 731 N N . ASP A 1 93 ? -3.369 -4.839 7.870 1.00 80.50 93 ASP A N 1
ATOM 732 C CA . ASP A 1 93 ? -4.048 -5.661 6.857 1.00 80.50 93 ASP A CA 1
ATOM 733 C C . ASP A 1 93 ? -4.964 -6.729 7.481 1.00 80.50 93 ASP A C 1
ATOM 735 O O . ASP A 1 93 ? -5.973 -7.130 6.896 1.00 80.50 93 ASP A O 1
ATOM 739 N N . SER A 1 94 ? -4.661 -7.153 8.712 1.00 84.38 94 SER A N 1
ATOM 740 C CA . SER A 1 94 ? -5.440 -8.152 9.450 1.00 84.38 94 SER A CA 1
ATOM 741 C C . SER A 1 94 ? -6.711 -7.582 10.089 1.00 84.38 94 SER A C 1
ATOM 743 O O . SER A 1 94 ? -7.500 -8.342 10.656 1.00 84.38 94 SER A O 1
ATOM 745 N N . LEU A 1 95 ? -6.953 -6.268 10.004 1.00 86.12 95 LEU A N 1
ATOM 746 C CA . LEU A 1 95 ? -8.143 -5.646 10.593 1.00 86.12 95 LEU A CA 1
ATOM 747 C C . LEU A 1 95 ? -9.447 -6.190 10.006 1.00 86.12 95 LEU A C 1
ATOM 749 O O . LEU A 1 95 ? -10.410 -6.395 10.744 1.00 86.12 95 LEU A O 1
ATOM 753 N N . SER A 1 96 ? -9.465 -6.501 8.710 1.00 86.56 96 SER A N 1
ATOM 754 C CA . SER A 1 96 ? -10.624 -7.114 8.053 1.00 86.56 96 SER A CA 1
ATOM 755 C C . SER A 1 96 ? -10.985 -8.460 8.688 1.00 86.56 96 SER A C 1
ATOM 757 O O . SER A 1 96 ? -12.156 -8.725 8.957 1.00 86.56 96 SER A O 1
ATOM 759 N N . ALA A 1 97 ? -9.982 -9.284 9.009 1.00 85.88 97 ALA A N 1
ATOM 760 C CA . ALA A 1 97 ? -10.189 -10.556 9.697 1.00 85.88 97 ALA A CA 1
ATOM 761 C C . ALA A 1 97 ? -10.673 -10.348 11.142 1.00 85.88 97 ALA A C 1
ATOM 763 O O . ALA A 1 97 ? -11.578 -11.045 11.595 1.00 85.88 97 ALA A O 1
ATOM 764 N N . ALA A 1 98 ? -10.134 -9.352 11.856 1.00 86.94 98 ALA A N 1
ATOM 765 C CA . ALA A 1 98 ? -10.591 -9.012 13.205 1.00 86.94 98 ALA A CA 1
ATOM 766 C C . ALA A 1 98 ? -12.071 -8.587 13.223 1.00 86.94 98 ALA A C 1
ATOM 768 O O . ALA A 1 98 ? -12.832 -9.020 14.090 1.00 86.94 98 ALA A O 1
ATOM 769 N N . VAL A 1 99 ? -12.506 -7.797 12.236 1.00 87.06 99 VAL A N 1
ATOM 770 C CA . VAL A 1 99 ? -13.918 -7.419 12.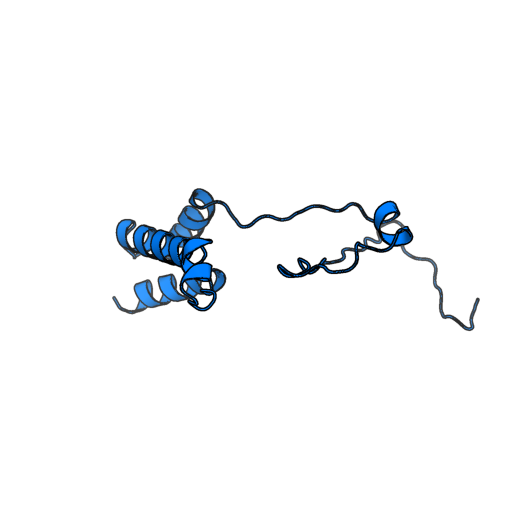077 1.00 87.06 99 VAL A CA 1
ATOM 771 C C . VAL A 1 99 ? -14.790 -8.640 11.769 1.00 87.06 99 VAL A C 1
ATOM 773 O O . VAL A 1 99 ? -15.854 -8.782 12.365 1.00 87.06 99 VAL A O 1
ATOM 776 N N . GLN A 1 100 ? -14.339 -9.566 10.920 1.00 86.00 100 GLN A N 1
ATOM 777 C CA . GLN A 1 100 ? -15.069 -10.813 10.649 1.00 86.00 100 GLN A CA 1
ATOM 778 C C . GLN A 1 100 ? -15.211 -11.704 11.891 1.00 86.00 100 GLN A C 1
ATOM 780 O O . GLN A 1 100 ? -16.274 -12.275 12.127 1.00 86.00 100 GLN A O 1
ATOM 785 N N . ILE A 1 101 ? -14.174 -11.788 12.727 1.00 86.06 101 ILE A N 1
ATOM 786 C CA . ILE A 1 101 ? -14.246 -12.505 14.006 1.00 86.06 101 ILE A CA 1
ATOM 787 C C . ILE A 1 101 ? -15.288 -11.851 14.924 1.00 86.06 101 ILE A C 1
ATOM 789 O O . ILE A 1 101 ? -16.109 -12.551 15.514 1.00 86.06 101 ILE A O 1
ATOM 793 N N . LEU A 1 102 ? -15.321 -10.516 14.998 1.00 84.19 102 LEU A N 1
ATOM 794 C CA . LEU A 1 102 ? -16.338 -9.786 15.765 1.00 84.19 102 LEU A CA 1
ATOM 795 C C . LEU A 1 102 ? -17.764 -10.023 15.245 1.00 84.19 102 LEU A C 1
ATOM 797 O O . LEU A 1 102 ? -18.698 -10.022 16.044 1.00 84.19 102 LEU A O 1
ATOM 801 N N . VAL A 1 103 ? -17.939 -10.239 13.937 1.00 83.31 103 VAL A N 1
ATOM 802 C CA . VAL A 1 103 ? -19.227 -10.657 13.359 1.00 83.31 103 VAL A CA 1
ATOM 803 C C . VAL A 1 103 ? -19.607 -12.065 13.833 1.00 83.31 103 VAL A C 1
ATOM 805 O O . VAL A 1 103 ? -20.772 -12.300 14.137 1.00 83.31 103 VAL A O 1
ATOM 808 N N . CYS A 1 104 ? -18.645 -12.990 13.906 1.00 76.62 104 CYS A N 1
ATOM 809 C CA . CYS A 1 104 ? -18.879 -14.403 14.225 1.00 76.62 104 CYS A CA 1
ATOM 810 C C . CYS A 1 104 ? -19.120 -14.688 15.720 1.00 76.62 104 CYS A C 1
ATOM 812 O O . CYS A 1 104 ? -19.738 -15.693 16.050 1.00 76.62 104 CYS A O 1
ATOM 814 N N . ILE A 1 105 ? -18.630 -13.838 16.629 1.00 72.38 105 ILE A N 1
ATOM 815 C CA . ILE A 1 105 ? -18.749 -14.021 18.093 1.00 72.38 105 ILE A CA 1
ATOM 816 C C . ILE A 1 105 ? -20.145 -13.608 18.629 1.00 72.38 105 ILE A C 1
ATOM 818 O O . ILE A 1 105 ? -20.367 -13.560 19.838 1.00 72.38 105 ILE A O 1
ATOM 822 N N . LYS A 1 106 ? -21.102 -13.308 17.746 1.00 55.59 106 LYS A N 1
ATOM 823 C CA . LYS A 1 106 ? -22.455 -12.879 18.115 1.00 55.59 106 LYS A CA 1
ATOM 824 C C . LYS A 1 106 ? -23.431 -14.042 18.251 1.00 55.59 106 LYS A C 1
ATOM 826 O O . LYS A 1 106 ? -23.421 -14.920 17.362 1.00 55.59 106 LYS A O 1
#

Sequence (106 aa):
MDAWNIVRVSENFRVIALGLPVPRYSGNPLDPPLRSRFQARDIYYLPFKDQLELLYSVGANVSTEKVSQLLSFATTLCSQESSMLGLPNFPLDSLSAAVQILVCIK

pLDDT: mean 79.05, std 10.92, range [48.41, 94.38]

Radius of gyration: 21.14 Å; chains: 1; bounding box: 46×25×55 Å

Foldseek 3Di:
DVVVPDDDDDPPDDDDDDDDPPPVDDDDPDDPVPVVVDDDDDDDDDDLVVLLVVLCVLQVPDDSVVLNVLSVVLVVCQDPVVVVVVRDRDDSVCSSVVSVVVNVVD